Protein AF-A0A7X4I2K0-F1 (afdb_monomer_lite)

Radius of gyration: 12.62 Å; chains: 1; bounding box: 34×12×34 Å

Sequence (52 aa):
MPKNIVVCSDGTGNRGGKTRGTNVWRIFNAVDRHSSDVEQVTYYDDGVGTDR

Secondary structure (DSSP, 8-state):
--EEEEEEEPPTT--TTSTT--HHHHHHHHS-TT-SSSEEEEEEEPPTT---

Structure (mmCIF, N/CA/C/O backbone):
data_AF-A0A7X4I2K0-F1
#
_entry.id   AF-A0A7X4I2K0-F1
#
loop_
_atom_site.group_PDB
_atom_site.id
_atom_site.type_symbol
_atom_site.label_atom_id
_atom_site.label_alt_id
_atom_site.label_comp_id
_atom_site.label_asym_id
_atom_site.label_entity_id
_atom_site.label_seq_id
_atom_site.pdbx_PDB_ins_code
_atom_site.Cartn_x
_atom_site.Cartn_y
_atom_site.Cartn_z
_atom_site.occupancy
_atom_site.B_iso_or_equiv
_atom_site.auth_seq_id
_atom_site.auth_comp_id
_atom_site.auth_asym_id
_atom_site.auth_atom_id
_atom_site.pdbx_PDB_model_num
ATOM 1 N N . MET A 1 1 ? -10.758 -1.824 23.940 1.00 69.88 1 MET A N 1
ATOM 2 C CA . MET A 1 1 ? -11.102 -1.765 22.507 1.00 69.88 1 MET A CA 1
ATOM 3 C C . MET A 1 1 ? -10.042 -2.539 21.744 1.00 69.88 1 MET A C 1
ATOM 5 O O . MET A 1 1 ? -8.867 -2.321 22.035 1.00 69.88 1 MET A O 1
ATOM 9 N N . PRO A 1 2 ? -10.422 -3.487 20.877 1.00 82.44 2 PRO A N 1
ATOM 10 C CA . PRO A 1 2 ? -9.464 -4.187 20.031 1.00 82.44 2 PRO A CA 1
ATOM 11 C C . PRO A 1 2 ? -8.759 -3.192 19.101 1.00 82.44 2 PRO A C 1
ATOM 13 O O . PRO A 1 2 ? -9.356 -2.197 18.690 1.00 82.44 2 PRO A O 1
ATOM 16 N N . LYS A 1 3 ? -7.484 -3.454 18.801 1.00 89.44 3 LYS A N 1
ATOM 17 C CA . LYS A 1 3 ? -6.683 -2.657 17.868 1.00 89.44 3 LYS A CA 1
ATOM 18 C C . LYS A 1 3 ? -6.140 -3.561 16.775 1.00 89.44 3 LYS A C 1
ATOM 20 O O . LYS A 1 3 ? -5.544 -4.592 17.084 1.00 89.44 3 LYS A O 1
ATOM 25 N N . ASN A 1 4 ? -6.298 -3.143 15.525 1.00 94.12 4 ASN A N 1
ATOM 26 C CA . ASN A 1 4 ? -5.726 -3.832 14.375 1.00 94.12 4 ASN A CA 1
ATOM 27 C C . ASN A 1 4 ? -4.515 -3.052 13.869 1.00 94.12 4 ASN A C 1
ATOM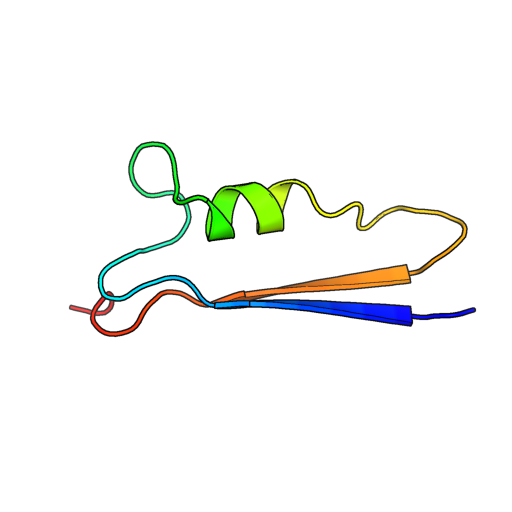 29 O O . ASN A 1 4 ? -4.596 -1.843 13.651 1.00 94.12 4 ASN A O 1
ATOM 33 N N . ILE A 1 5 ? -3.405 -3.752 13.647 1.00 95.50 5 ILE A N 1
ATOM 34 C CA . ILE A 1 5 ? -2.226 -3.189 12.988 1.00 95.50 5 ILE A CA 1
ATOM 35 C C . ILE A 1 5 ? -2.185 -3.750 11.572 1.00 95.50 5 ILE A C 1
ATOM 37 O O . ILE A 1 5 ? -2.154 -4.966 11.387 1.00 95.50 5 ILE A O 1
ATOM 41 N N . VAL A 1 6 ? -2.190 -2.865 10.580 1.00 96.00 6 VAL A N 1
ATOM 42 C CA . VAL A 1 6 ? -2.141 -3.231 9.163 1.00 96.00 6 VAL A CA 1
ATOM 43 C C . VAL A 1 6 ? -0.857 -2.673 8.564 1.00 96.00 6 VAL A C 1
ATOM 45 O O . VAL A 1 6 ? -0.674 -1.459 8.477 1.00 96.00 6 VAL A O 1
ATOM 48 N N . VAL A 1 7 ? 0.038 -3.568 8.153 1.00 97.88 7 VAL A N 1
ATOM 49 C CA . VAL A 1 7 ? 1.309 -3.215 7.510 1.00 97.88 7 VAL A CA 1
ATOM 50 C C . VAL A 1 7 ? 1.241 -3.617 6.045 1.00 97.88 7 VAL A C 1
ATOM 52 O O . VAL A 1 7 ? 0.970 -4.774 5.726 1.00 97.88 7 VAL A O 1
ATOM 55 N N . CYS A 1 8 ? 1.462 -2.651 5.159 1.00 98.19 8 CYS A N 1
ATOM 56 C CA . CYS A 1 8 ? 1.419 -2.830 3.713 1.00 98.19 8 CYS A CA 1
ATOM 57 C C . CYS A 1 8 ? 2.828 -2.667 3.129 1.00 98.19 8 CYS A C 1
ATOM 59 O O . CYS A 1 8 ? 3.276 -1.540 2.951 1.00 98.19 8 CYS A O 1
ATOM 61 N N . SER A 1 9 ? 3.508 -3.776 2.827 1.00 97.88 9 SER A N 1
ATOM 62 C CA . SER A 1 9 ? 4.830 -3.777 2.180 1.00 97.88 9 SER A CA 1
ATOM 63 C C . SER A 1 9 ? 4.687 -3.994 0.675 1.00 97.88 9 SER A C 1
ATOM 65 O O . SER A 1 9 ? 4.155 -5.025 0.252 1.00 97.88 9 SER A O 1
ATOM 67 N N . ASP A 1 10 ? 5.112 -3.026 -0.138 1.00 97.38 10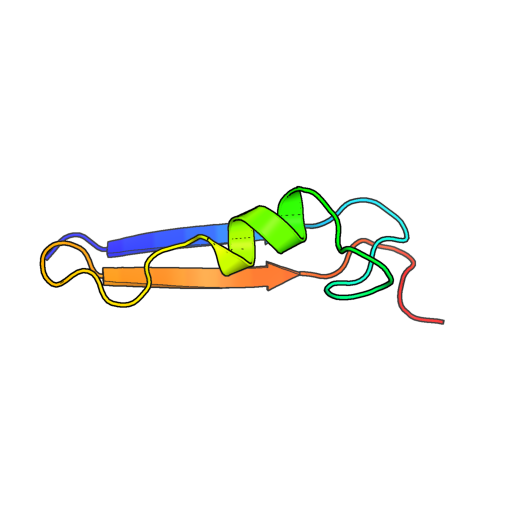 ASP A N 1
ATOM 68 C CA . ASP A 1 10 ? 4.961 -3.105 -1.595 1.00 97.38 10 ASP A CA 1
ATOM 69 C C . ASP A 1 10 ? 6.053 -3.964 -2.270 1.00 97.38 10 ASP A C 1
ATOM 71 O O . ASP A 1 10 ? 7.081 -4.315 -1.691 1.00 97.38 10 ASP A O 1
ATOM 75 N N . GLY A 1 11 ? 5.809 -4.353 -3.520 1.00 96.25 11 GLY A N 1
ATOM 76 C CA . GLY A 1 11 ? 6.710 -5.181 -4.320 1.00 96.25 11 GLY A CA 1
ATOM 77 C C . GLY A 1 11 ? 7.963 -4.444 -4.804 1.00 96.25 11 GLY A C 1
ATOM 78 O O . GLY A 1 11 ? 7.994 -3.224 -4.896 1.00 96.25 11 GLY A O 1
ATOM 79 N N . THR A 1 12 ? 9.005 -5.189 -5.174 1.00 96.19 12 THR A N 1
ATOM 80 C CA . THR A 1 12 ? 10.278 -4.648 -5.686 1.00 96.19 12 THR A CA 1
ATOM 81 C C . THR A 1 12 ? 10.084 -3.579 -6.770 1.00 96.19 12 THR A C 1
ATOM 83 O O . THR A 1 12 ? 9.400 -3.812 -7.764 1.00 96.19 12 THR A O 1
ATOM 86 N N . GLY A 1 13 ? 10.716 -2.415 -6.594 1.00 94.62 13 GLY A N 1
ATOM 87 C CA . GLY A 1 13 ? 10.633 -1.283 -7.523 1.00 94.62 13 GLY A CA 1
ATOM 88 C C . GLY A 1 13 ? 9.312 -0.503 -7.483 1.00 94.62 13 GLY A C 1
ATOM 89 O O . GLY A 1 13 ? 9.171 0.481 -8.215 1.00 94.62 13 GLY A O 1
ATOM 90 N N . ASN A 1 14 ? 8.359 -0.888 -6.629 1.00 95.19 14 ASN A N 1
ATOM 91 C CA . ASN A 1 14 ? 7.081 -0.201 -6.498 1.00 95.19 14 ASN A CA 1
ATOM 92 C C . ASN A 1 14 ? 7.119 0.856 -5.402 1.00 95.19 14 ASN A C 1
ATOM 94 O O . ASN A 1 14 ? 7.332 0.548 -4.232 1.00 95.19 14 ASN A O 1
ATOM 98 N N . ARG A 1 15 ? 6.839 2.099 -5.798 1.00 93.31 15 ARG A N 1
ATOM 99 C CA . ARG A 1 15 ? 6.629 3.216 -4.879 1.00 93.31 15 ARG A CA 1
ATOM 100 C C . ARG A 1 15 ? 5.156 3.596 -4.816 1.00 93.31 15 ARG A C 1
ATOM 102 O O . ARG A 1 15 ? 4.484 3.680 -5.854 1.00 93.31 15 ARG A O 1
ATOM 109 N N . GLY A 1 16 ? 4.696 3.900 -3.610 1.00 93.50 16 GLY A N 1
ATOM 110 C CA . GLY A 1 16 ? 3.328 4.302 -3.321 1.00 93.50 16 GLY A CA 1
ATOM 111 C C . GLY A 1 16 ? 2.938 5.525 -4.140 1.00 93.50 16 GLY A C 1
ATOM 112 O O . GLY A 1 16 ? 3.730 6.445 -4.338 1.00 93.50 16 GLY A O 1
ATOM 113 N N . GLY A 1 17 ? 1.728 5.518 -4.694 1.00 88.44 17 GLY A N 1
ATOM 114 C CA . GLY A 1 17 ? 1.213 6.656 -5.457 1.00 88.44 17 GLY A CA 1
ATOM 115 C C . GLY A 1 17 ? 1.873 6.904 -6.823 1.00 88.44 17 GLY A C 1
ATOM 116 O O . GLY A 1 17 ? 1.457 7.832 -7.513 1.00 88.44 17 GLY A O 1
ATOM 117 N N . LYS A 1 18 ? 2.842 6.091 -7.285 1.00 88.56 18 LYS A N 1
ATOM 118 C CA . LYS A 1 18 ? 3.327 6.188 -8.676 1.00 88.56 18 LYS A CA 1
ATOM 119 C C . LYS A 1 18 ? 2.286 5.648 -9.660 1.00 88.56 18 LYS A C 1
ATOM 121 O O . LYS A 1 18 ? 1.759 4.548 -9.496 1.00 88.56 18 LYS A O 1
ATOM 126 N N . THR A 1 19 ? 2.047 6.381 -10.750 1.00 87.62 19 THR A N 1
ATOM 127 C CA . THR A 1 19 ? 1.036 6.065 -11.781 1.00 87.62 19 THR A CA 1
ATOM 128 C C . THR A 1 19 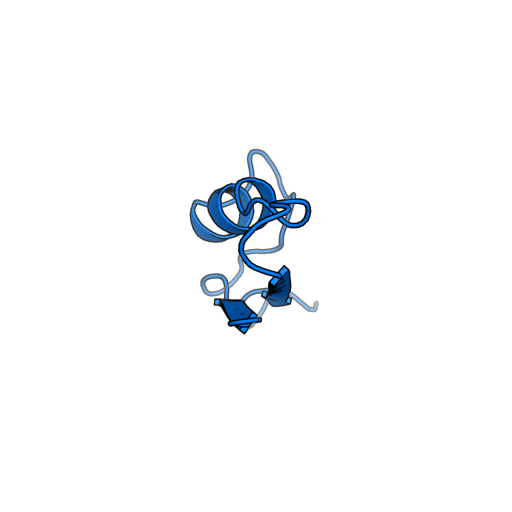? -0.366 5.863 -11.182 1.00 87.62 19 THR A C 1
ATOM 130 O O . THR A 1 19 ? -0.920 6.801 -10.625 1.00 87.62 19 THR A O 1
ATOM 133 N N . ARG A 1 20 ? -0.954 4.663 -11.277 1.00 87.06 20 ARG A N 1
ATOM 134 C CA . ARG A 1 20 ? -2.257 4.311 -10.680 1.00 87.06 20 ARG A CA 1
ATOM 135 C C . ARG A 1 20 ? -2.135 3.638 -9.303 1.00 87.06 20 ARG A C 1
ATOM 137 O O . ARG A 1 20 ? -3.148 3.240 -8.732 1.00 87.06 20 ARG A O 1
ATOM 144 N N . GLY A 1 21 ? -0.914 3.486 -8.787 1.00 92.19 21 GLY A N 1
ATOM 145 C CA . GLY A 1 21 ? -0.622 2.756 -7.556 1.00 92.19 21 GLY A CA 1
ATOM 146 C C . GLY A 1 21 ? -0.775 1.235 -7.688 1.00 92.19 21 GLY A C 1
ATOM 147 O O . GLY A 1 21 ? -1.545 0.715 -8.505 1.00 92.19 21 GLY A O 1
ATOM 148 N N . THR A 1 22 ? -0.037 0.499 -6.865 1.00 96.69 22 THR A N 1
ATOM 149 C CA . THR A 1 22 ? -0.094 -0.967 -6.794 1.00 96.69 22 THR A CA 1
ATOM 150 C C . THR A 1 22 ? -1.355 -1.452 -6.086 1.00 96.69 22 THR A C 1
ATOM 152 O O . THR A 1 22 ? -2.127 -0.665 -5.537 1.00 96.69 22 THR A O 1
ATOM 155 N N . ASN A 1 23 ? -1.579 -2.767 -6.080 1.00 97.44 23 ASN A N 1
ATOM 156 C CA . ASN A 1 23 ? -2.650 -3.344 -5.270 1.00 97.44 23 ASN A CA 1
ATOM 157 C C . ASN A 1 23 ? -2.403 -3.108 -3.768 1.00 97.44 23 ASN A C 1
ATOM 159 O O . ASN A 1 23 ? -3.350 -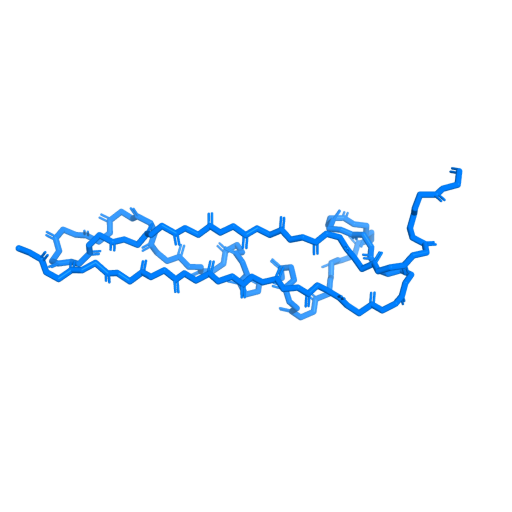2.806 -3.051 1.00 97.44 23 ASN A O 1
ATOM 163 N N . VAL A 1 24 ? -1.145 -3.165 -3.311 1.00 97.81 24 VAL A N 1
ATOM 164 C CA . VAL A 1 24 ? -0.768 -2.913 -1.909 1.00 97.81 24 VAL A CA 1
ATOM 165 C C . VAL A 1 24 ? -1.052 -1.461 -1.522 1.00 97.81 24 VAL A C 1
ATOM 167 O O . VAL A 1 24 ? -1.724 -1.208 -0.525 1.00 97.81 24 VAL A O 1
ATOM 170 N N . TRP A 1 25 ? -0.650 -0.505 -2.363 1.00 97.69 25 TRP A N 1
ATOM 171 C CA . TRP A 1 25 ? -0.976 0.912 -2.187 1.00 97.69 25 TRP A CA 1
ATOM 172 C C . TRP A 1 25 ? -2.488 1.164 -2.158 1.00 97.69 25 TRP A C 1
ATOM 174 O O . TRP A 1 25 ? -2.990 1.927 -1.333 1.00 97.69 25 TRP A O 1
ATOM 184 N N . ARG A 1 26 ? -3.249 0.521 -3.050 1.00 97.12 26 ARG A N 1
ATOM 185 C CA . ARG A 1 26 ? -4.712 0.663 -3.086 1.00 97.12 26 ARG A CA 1
ATOM 186 C C . ARG A 1 26 ? -5.375 0.108 -1.825 1.00 97.12 26 ARG A C 1
ATOM 188 O O . ARG A 1 26 ? -6.290 0.745 -1.320 1.00 97.12 26 ARG A O 1
ATOM 195 N N . ILE A 1 27 ? -4.890 -1.014 -1.289 1.00 97.12 27 ILE A N 1
ATOM 196 C CA . ILE A 1 27 ? -5.373 -1.573 -0.018 1.00 97.12 27 ILE A CA 1
ATOM 197 C C . ILE A 1 27 ? -5.042 -0.641 1.146 1.00 97.12 27 ILE A C 1
ATOM 199 O O . ILE A 1 27 ? -5.933 -0.356 1.936 1.00 97.12 27 ILE A O 1
ATOM 203 N N . PHE A 1 28 ? -3.815 -0.115 1.222 1.00 97.31 28 PHE A N 1
ATOM 204 C CA . PHE A 1 28 ? -3.429 0.854 2.254 1.00 97.31 28 PHE A CA 1
ATOM 205 C C . PHE A 1 28 ? -4.404 2.039 2.328 1.00 97.31 28 PHE A C 1
ATOM 207 O O . PHE A 1 28 ? -4.837 2.416 3.413 1.00 97.31 28 PHE A O 1
ATOM 214 N N . ASN A 1 29 ? -4.802 2.577 1.170 1.00 96.06 29 ASN A N 1
ATOM 215 C CA . ASN A 1 29 ? -5.772 3.673 1.086 1.00 96.06 29 ASN A CA 1
ATOM 216 C C . ASN A 1 29 ? -7.220 3.256 1.395 1.00 96.06 29 ASN A C 1
ATOM 218 O O . ASN A 1 29 ? -8.046 4.118 1.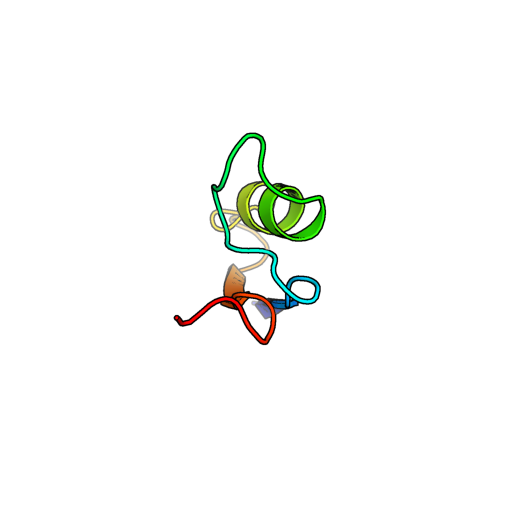678 1.00 96.06 29 ASN A O 1
ATOM 222 N N . ALA A 1 30 ? -7.542 1.964 1.312 1.00 96.25 30 ALA A N 1
ATOM 223 C CA . ALA A 1 30 ? -8.879 1.436 1.567 1.00 96.25 30 ALA A CA 1
ATOM 224 C C . ALA A 1 30 ? -9.113 1.044 3.037 1.00 96.25 30 ALA A C 1
ATOM 226 O O . ALA A 1 30 ? -10.246 0.729 3.395 1.00 96.25 30 ALA A O 1
ATOM 227 N N . VAL A 1 31 ? -8.074 1.032 3.885 1.00 95.38 31 VAL A N 1
ATOM 228 C CA . VAL A 1 31 ? -8.231 0.715 5.312 1.00 95.38 31 VAL A CA 1
ATOM 229 C C . VAL A 1 31 ? -9.028 1.816 6.013 1.00 95.38 31 VAL A C 1
ATOM 231 O O . VAL A 1 31 ? -8.647 2.987 5.972 1.00 95.38 31 VAL A O 1
ATOM 234 N N . ASP A 1 32 ? -10.102 1.433 6.707 1.00 94.19 32 ASP A N 1
ATOM 235 C CA . ASP A 1 32 ? -10.895 2.356 7.515 1.00 94.19 32 ASP A CA 1
ATOM 236 C C . ASP A 1 32 ? -10.197 2.662 8.847 1.00 94.19 32 ASP A C 1
ATOM 238 O O . ASP A 1 32 ? -10.232 1.906 9.815 1.00 94.19 32 ASP A O 1
ATOM 242 N N . ARG A 1 33 ? -9.547 3.822 8.905 1.00 91.94 33 ARG A N 1
ATOM 243 C CA . ARG A 1 33 ? -8.830 4.295 10.098 1.00 91.94 33 ARG A CA 1
ATOM 244 C C . ARG A 1 33 ? -9.742 4.976 11.120 1.00 91.94 33 ARG A C 1
ATOM 246 O O . ARG A 1 33 ? -9.259 5.360 12.185 1.00 91.94 33 ARG A O 1
ATOM 253 N N . HIS A 1 34 ? -11.016 5.173 10.791 1.00 86.88 34 HIS A N 1
ATOM 254 C CA . HIS A 1 34 ? -11.961 5.970 11.571 1.00 86.88 34 HIS A CA 1
ATOM 255 C C . HIS A 1 34 ? -13.150 5.158 12.095 1.00 86.88 34 HIS A C 1
ATOM 257 O O . HIS A 1 34 ? -14.080 5.747 12.647 1.00 86.88 34 HIS A O 1
ATOM 263 N N . SER A 1 35 ? -13.108 3.827 11.976 1.00 83.38 35 SER A N 1
ATOM 264 C CA . SER A 1 35 ? -14.098 2.942 12.588 1.00 83.38 35 SER A CA 1
ATOM 265 C C . SER A 1 35 ? -14.218 3.222 14.091 1.00 83.38 35 SER A C 1
ATOM 267 O O . SER A 1 35 ? -13.231 3.205 14.830 1.00 83.38 35 SER A O 1
ATOM 269 N N . SER A 1 36 ? -15.444 3.482 14.551 1.00 82.19 36 SER A N 1
ATOM 270 C CA . SER A 1 36 ? -15.743 3.741 15.965 1.00 82.19 36 SER A CA 1
ATOM 271 C C . SER A 1 36 ? -15.615 2.495 16.842 1.00 82.19 36 SER A C 1
ATOM 273 O O . SER A 1 36 ? -15.445 2.618 18.054 1.00 82.19 36 SER A O 1
ATOM 275 N N . ASP A 1 37 ? -15.687 1.309 16.234 1.00 86.44 37 ASP A N 1
ATOM 276 C CA . ASP A 1 37 ? -15.742 0.028 16.939 1.00 86.44 37 ASP A CA 1
ATOM 277 C C . ASP A 1 37 ? -14.353 -0.611 17.104 1.00 86.44 37 ASP A C 1
ATOM 279 O O . ASP A 1 37 ? -14.090 -1.294 18.101 1.00 86.44 37 ASP A O 1
ATOM 283 N N . VAL A 1 38 ? -13.449 -0.388 16.139 1.00 87.50 38 VAL A N 1
ATOM 284 C CA . VAL A 1 38 ? -12.092 -0.957 16.125 1.00 87.50 38 VAL A CA 1
ATOM 285 C C . VAL A 1 38 ? -11.083 0.067 15.610 1.00 87.50 38 VAL A C 1
ATOM 287 O O . VAL A 1 38 ? -11.117 0.472 14.454 1.00 87.50 38 VAL A O 1
ATOM 290 N N . GLU A 1 39 ? -10.113 0.429 16.449 1.00 90.75 39 GLU A N 1
ATOM 291 C CA . GLU A 1 39 ? -9.025 1.325 16.052 1.00 90.75 39 GLU A CA 1
ATOM 292 C C . GLU A 1 39 ? -8.059 0.599 15.098 1.00 90.75 39 GLU A C 1
ATOM 294 O O . GLU A 1 39 ? -7.504 -0.452 15.439 1.00 90.75 39 GLU A O 1
ATOM 299 N N . GLN A 1 40 ? -7.831 1.166 13.908 1.00 93.75 40 GLN A N 1
ATOM 300 C CA . GLN A 1 40 ? -6.888 0.627 12.923 1.00 93.75 40 GLN A CA 1
ATOM 301 C C . GLN A 1 40 ? -5.655 1.525 12.774 1.00 93.75 40 GLN A C 1
ATOM 303 O O . GLN A 1 40 ? -5.727 2.646 12.267 1.00 93.75 40 GLN A O 1
ATOM 308 N N . VAL A 1 41 ? -4.486 1.001 13.142 1.00 93.81 41 VAL A N 1
ATOM 309 C CA . VAL A 1 41 ? -3.193 1.645 12.882 1.00 93.81 41 VAL A CA 1
ATOM 310 C C . VAL A 1 41 ? -2.633 1.070 11.588 1.00 93.81 41 VAL A C 1
ATOM 312 O O . VAL A 1 41 ? -2.320 -0.115 11.512 1.00 93.81 41 VAL A O 1
ATOM 315 N N . THR A 1 42 ? -2.521 1.906 10.556 1.00 96.38 42 THR A N 1
ATOM 316 C CA . THR A 1 42 ? -2.063 1.468 9.227 1.00 96.38 42 THR A CA 1
ATOM 317 C C . THR A 1 42 ? -0.750 2.144 8.856 1.00 96.38 42 THR A C 1
ATOM 319 O O . THR A 1 42 ? -0.624 3.363 9.017 1.00 96.38 42 THR A O 1
ATOM 322 N N . TYR A 1 43 ? 0.188 1.365 8.320 1.00 97.50 43 TYR A N 1
ATOM 323 C CA . TYR A 1 43 ? 1.468 1.827 7.787 1.00 97.50 43 TYR A CA 1
ATOM 324 C C . TYR A 1 43 ? 1.719 1.242 6.392 1.00 97.50 43 TYR A C 1
ATOM 326 O O . TYR A 1 43 ? 1.313 0.114 6.104 1.00 97.50 43 TYR A O 1
ATOM 334 N N . TYR A 1 44 ? 2.387 2.014 5.539 1.00 97.62 44 TYR A N 1
ATOM 335 C CA . TYR A 1 44 ? 2.776 1.620 4.188 1.00 97.62 44 TYR A CA 1
ATOM 336 C C . TYR A 1 44 ? 4.285 1.781 4.027 1.00 97.62 44 TYR A C 1
ATOM 338 O O . TYR A 1 44 ? 4.836 2.798 4.448 1.00 97.62 44 TYR A O 1
ATOM 346 N N . ASP A 1 45 ? 4.910 0.785 3.408 1.00 97.38 45 ASP A N 1
ATOM 347 C CA . ASP A 1 45 ? 6.338 0.730 3.128 1.00 97.38 45 ASP A CA 1
ATOM 348 C C . ASP A 1 45 ? 6.574 0.571 1.622 1.00 97.38 45 ASP A C 1
ATOM 350 O O . ASP A 1 45 ? 5.930 -0.254 0.958 1.00 97.38 45 ASP A O 1
ATOM 354 N N . ASP A 1 46 ? 7.486 1.381 1.088 1.00 96.81 46 ASP A N 1
ATOM 355 C CA . ASP A 1 46 ? 7.881 1.301 -0.314 1.00 96.81 46 ASP A CA 1
ATOM 356 C C . ASP A 1 46 ? 8.629 -0.009 -0.575 1.00 96.81 46 ASP A C 1
ATOM 358 O O . ASP A 1 46 ? 9.372 -0.524 0.259 1.00 96.81 46 ASP A O 1
ATOM 362 N N . GLY A 1 47 ? 8.463 -0.554 -1.776 1.00 96.00 47 GLY A N 1
ATOM 363 C CA . GLY A 1 47 ? 9.171 -1.764 -2.150 1.00 96.00 47 GLY A CA 1
ATOM 364 C C . GLY A 1 47 ? 10.675 -1.543 -2.261 1.00 96.00 47 GLY A C 1
ATOM 365 O O . GLY A 1 47 ? 11.150 -0.469 -2.638 1.00 96.00 47 GLY A O 1
ATOM 366 N N . VAL A 1 48 ? 11.453 -2.593 -2.007 1.00 96.12 48 VAL A N 1
ATOM 367 C CA . VAL A 1 48 ? 12.917 -2.545 -2.142 1.00 96.12 48 VAL A CA 1
ATOM 368 C C . VAL A 1 48 ? 13.349 -2.078 -3.540 1.00 96.12 48 VAL A C 1
ATOM 370 O O . VAL A 1 48 ? 12.725 -2.419 -4.548 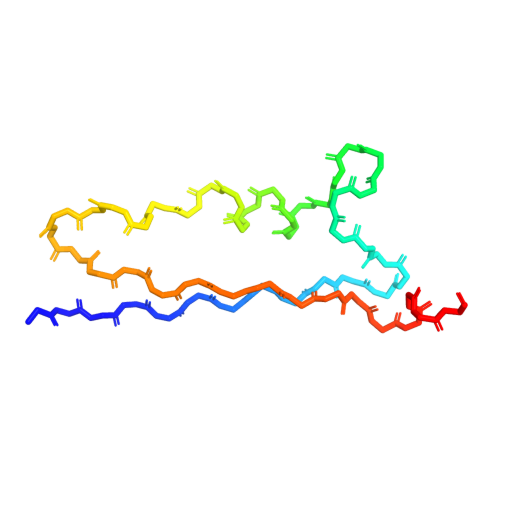1.00 96.12 48 VAL A O 1
ATOM 373 N N . GLY A 1 49 ? 14.441 -1.312 -3.614 1.00 94.31 49 GLY A N 1
ATOM 374 C CA . GLY A 1 49 ? 14.989 -0.802 -4.879 1.00 94.31 49 GLY A CA 1
ATOM 375 C C . GLY A 1 49 ? 14.264 0.417 -5.463 1.00 94.31 49 GLY A C 1
ATOM 376 O O . GLY A 1 49 ? 14.486 0.750 -6.626 1.00 94.31 49 GLY A O 1
ATOM 377 N N . THR A 1 50 ? 13.404 1.076 -4.683 1.00 92.50 50 THR A N 1
ATOM 378 C CA . THR A 1 50 ? 12.719 2.326 -5.054 1.00 92.50 50 THR A CA 1
ATOM 379 C C . THR A 1 50 ? 13.538 3.585 -4.775 1.00 92.50 50 THR A C 1
ATOM 381 O O . THR A 1 50 ? 13.337 4.591 -5.461 1.00 92.50 50 THR A O 1
ATOM 384 N N . ASP A 1 51 ? 14.475 3.529 -3.828 1.00 77.81 51 ASP A N 1
ATOM 385 C CA . ASP A 1 51 ? 15.421 4.604 -3.533 1.00 77.81 51 ASP A CA 1
ATOM 386 C C . ASP A 1 51 ? 16.598 4.563 -4.513 1.00 77.81 51 ASP A C 1
ATOM 388 O O . ASP A 1 51 ? 17.478 3.702 -4.432 1.00 77.81 51 ASP A O 1
ATOM 392 N N . ARG A 1 52 ? 16.583 5.484 -5.477 1.00 58.12 52 ARG A N 1
ATOM 393 C CA . ARG A 1 52 ? 17.709 5.845 -6.342 1.00 58.12 52 ARG A CA 1
ATOM 394 C C . ARG A 1 52 ? 17.683 7.337 -6.617 1.00 58.12 52 ARG A C 1
ATOM 396 O O . ARG A 1 52 ? 16.561 7.869 -6.790 1.00 58.12 52 ARG A O 1
#

Foldseek 3Di:
DAEAEAEQEDAAQADAPPPPGDPSNVVLVVDDCPDPVYHYHYDYDGHPPNPD

pLDDT: mean 92.15, std 7.48, range [58.12, 98.19]